Protein AF-A0A9D3VPM8-F1 (afdb_monomer)

Radius of gyration: 34.29 Å; Cα contacts (8 Å, |Δi|>4): 64; chains: 1; bounding box: 71×35×88 Å

Mean predicted aligned error: 18.9 Å

InterPro domains:
  IPR025452 Domain of unknown function DUF4218 [PF13960] (4-95)

pLDDT: mean 70.5, std 15.02, range [33.41, 95.31]

Organism: NCBI:txid47602

Structure (mmCIF, N/CA/C/O backbone):
data_AF-A0A9D3VPM8-F1
#
_entry.id   AF-A0A9D3VPM8-F1
#
loop_
_atom_site.group_PDB
_atom_site.id
_atom_site.type_symbol
_atom_site.label_atom_id
_atom_site.label_alt_id
_atom_site.label_comp_id
_atom_site.label_asym_id
_atom_site.label_entity_id
_atom_site.label_seq_id
_atom_site.pdbx_PDB_ins_code
_atom_site.Cartn_x
_atom_site.Cartn_y
_atom_site.Cartn_z
_atom_site.occupancy
_atom_site.B_iso_or_equiv
_atom_site.auth_seq_id
_atom_site.auth_comp_id
_atom_site.auth_asym_id
_atom_site.auth_atom_id
_atom_site.pdbx_PDB_model_num
ATOM 1 N N . MET A 1 1 ? -11.448 -6.461 16.924 1.00 57.88 1 MET A N 1
ATOM 2 C CA . MET A 1 1 ? -11.027 -6.523 15.503 1.00 57.88 1 MET A CA 1
ATOM 3 C C . MET A 1 1 ? -12.152 -6.833 14.517 1.00 57.88 1 MET A C 1
ATOM 5 O O . MET A 1 1 ? -12.093 -6.295 13.423 1.00 57.88 1 MET A O 1
ATOM 9 N N . LYS A 1 2 ? -13.194 -7.616 14.860 1.00 65.94 2 LYS A N 1
ATOM 10 C CA . LYS A 1 2 ? -14.325 -7.870 13.936 1.00 65.94 2 LYS A CA 1
ATOM 11 C C . LYS A 1 2 ? -15.006 -6.599 13.395 1.00 65.94 2 LYS A C 1
ATOM 13 O O . LYS A 1 2 ? -15.359 -6.587 12.226 1.00 65.94 2 LYS A O 1
ATOM 18 N N . ALA A 1 3 ? -15.118 -5.545 14.207 1.00 73.06 3 ALA A N 1
ATOM 19 C CA . ALA A 1 3 ? -15.730 -4.273 13.805 1.00 73.06 3 ALA A CA 1
ATOM 20 C C . ALA A 1 3 ? -14.998 -3.561 12.648 1.00 73.06 3 ALA A C 1
ATOM 22 O O . ALA A 1 3 ? -15.632 -2.899 11.839 1.00 73.06 3 ALA A O 1
ATOM 23 N N . ILE A 1 4 ? -13.673 -3.725 12.538 1.00 77.25 4 ILE A N 1
ATOM 24 C CA . ILE A 1 4 ? -12.848 -3.030 11.533 1.00 77.25 4 ILE A CA 1
ATOM 25 C C . ILE A 1 4 ? -12.809 -3.807 10.206 1.00 77.25 4 ILE A C 1
ATOM 27 O O . ILE A 1 4 ? -12.765 -3.219 9.130 1.00 77.25 4 ILE A O 1
ATOM 31 N N . CYS A 1 5 ? -12.865 -5.139 10.274 1.00 77.25 5 CYS A N 1
ATOM 32 C CA . CYS A 1 5 ? -12.834 -6.019 9.100 1.00 77.25 5 CYS A CA 1
ATOM 33 C C . CYS A 1 5 ? -14.240 -6.423 8.614 1.00 77.25 5 CYS A C 1
ATOM 35 O O . CYS A 1 5 ? -14.382 -7.379 7.851 1.00 77.25 5 CYS A O 1
ATOM 37 N N . GLY A 1 6 ? -15.285 -5.746 9.096 1.00 79.44 6 GLY A N 1
ATOM 38 C CA . GLY A 1 6 ? -16.668 -6.009 8.717 1.00 79.44 6 GLY A CA 1
ATOM 39 C C . GLY A 1 6 ? -16.974 -5.551 7.291 1.00 79.44 6 GLY A C 1
ATOM 40 O O . GLY A 1 6 ? -16.445 -4.551 6.813 1.00 79.44 6 GLY A O 1
ATOM 41 N N . LYS A 1 7 ? -17.872 -6.272 6.608 1.00 76.19 7 LYS A N 1
ATOM 42 C CA . LYS A 1 7 ? -18.389 -5.854 5.293 1.00 76.19 7 LYS A CA 1
ATOM 43 C C . LYS A 1 7 ? -19.260 -4.595 5.394 1.00 76.19 7 LYS A C 1
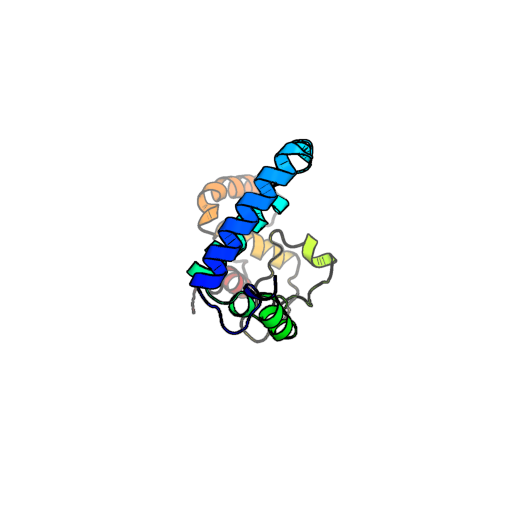ATOM 45 O O . LYS A 1 7 ? -19.329 -3.818 4.448 1.00 76.19 7 LYS A O 1
ATOM 50 N N . VAL A 1 8 ? -19.918 -4.417 6.538 1.00 81.94 8 VAL A N 1
ATOM 51 C CA . VAL A 1 8 ? -20.703 -3.233 6.896 1.00 81.94 8 VAL A CA 1
ATOM 52 C C . VAL A 1 8 ? -20.013 -2.581 8.085 1.00 81.94 8 VAL A C 1
ATOM 54 O O . VAL A 1 8 ? -19.702 -3.268 9.058 1.00 81.94 8 VAL A O 1
ATOM 57 N N . LEU A 1 9 ? -19.760 -1.279 7.985 1.00 83.94 9 LEU A N 1
ATOM 58 C CA . LEU A 1 9 ? -19.110 -0.493 9.029 1.00 83.94 9 LEU A CA 1
ATOM 59 C C . LEU A 1 9 ? -20.142 0.403 9.709 1.00 83.94 9 LEU A C 1
ATOM 61 O O . LEU A 1 9 ? -20.945 1.043 9.032 1.00 83.94 9 LEU A O 1
ATOM 65 N N . ASN A 1 10 ? -20.091 0.468 11.038 1.00 87.38 10 ASN A N 1
ATOM 66 C CA . ASN A 1 10 ? -20.852 1.430 11.826 1.00 87.38 10 ASN A CA 1
ATOM 67 C C . ASN A 1 10 ? -19.880 2.459 12.416 1.00 87.38 10 ASN A C 1
ATOM 69 O O . ASN A 1 10 ? -19.049 2.106 13.252 1.00 87.38 10 ASN A O 1
ATOM 73 N N . ALA A 1 11 ? -19.985 3.717 11.980 1.00 87.25 11 ALA A N 1
ATOM 74 C CA . ALA A 1 11 ? -19.087 4.792 12.405 1.00 87.25 11 ALA A CA 1
ATOM 75 C C . ALA A 1 11 ? -19.078 4.980 13.932 1.00 87.25 11 ALA A C 1
ATOM 77 O O . ALA A 1 11 ? -18.008 5.076 14.524 1.00 87.25 11 ALA A O 1
ATOM 78 N N . GLU A 1 12 ? -20.244 4.906 14.582 1.00 89.38 12 GLU A N 1
ATOM 79 C CA . GLU A 1 12 ? -20.363 5.063 16.038 1.00 89.38 12 GLU A CA 1
ATOM 80 C C . GLU A 1 12 ? -19.646 3.932 16.800 1.00 89.38 12 GLU A C 1
ATOM 82 O O . GLU A 1 12 ? -19.078 4.127 17.876 1.00 89.38 12 GLU A O 1
ATOM 87 N N . GLU A 1 13 ? -19.653 2.717 16.245 1.00 89.50 13 GLU A N 1
ATOM 88 C CA . GLU A 1 13 ? -18.923 1.590 16.827 1.00 89.50 13 GLU A CA 1
ATOM 89 C C . GLU A 1 13 ? -17.409 1.750 16.633 1.00 89.50 13 GLU A C 1
ATOM 91 O O . GLU A 1 13 ? -16.642 1.441 17.547 1.00 89.50 13 GLU A O 1
ATOM 96 N N . LEU A 1 14 ? -16.970 2.262 15.477 1.00 88.94 14 LEU A N 1
ATOM 97 C CA . LEU A 1 14 ? -15.552 2.504 15.207 1.00 88.94 14 LEU A CA 1
ATOM 98 C C . LEU A 1 14 ? -14.963 3.613 16.082 1.00 88.94 14 LEU A C 1
ATOM 100 O O . LEU A 1 14 ? -13.850 3.436 16.574 1.00 88.94 14 LEU A O 1
ATOM 104 N N . GLU A 1 15 ? -15.703 4.692 16.338 1.00 90.12 15 GLU A N 1
ATOM 105 C CA . GLU A 1 15 ? -15.286 5.743 17.277 1.00 90.12 15 GLU A CA 1
ATOM 106 C C . GLU A 1 15 ? -15.070 5.163 18.684 1.00 90.12 15 GLU A C 1
ATOM 108 O O . GLU A 1 15 ? -14.003 5.321 19.277 1.00 90.12 15 GLU A O 1
ATOM 113 N N . LYS A 1 16 ? -16.007 4.337 19.174 1.00 90.56 16 LYS A N 1
ATOM 114 C CA . LYS A 1 16 ? -15.851 3.636 20.465 1.00 90.56 16 LYS A CA 1
ATOM 115 C C . LYS A 1 16 ? -14.643 2.695 20.483 1.00 90.56 16 LYS A C 1
ATOM 117 O O . LYS A 1 16 ? -14.028 2.491 21.531 1.00 90.56 16 LYS A O 1
ATOM 122 N N . VAL A 1 17 ? -14.315 2.065 19.353 1.00 89.81 17 VAL A N 1
ATOM 123 C CA . VAL A 1 17 ? -13.120 1.216 19.225 1.00 89.81 17 VAL A CA 1
ATOM 124 C C . VAL A 1 17 ? -11.845 2.058 19.256 1.00 89.81 17 VAL A C 1
ATOM 126 O O . VAL A 1 17 ? -10.880 1.630 19.889 1.00 89.81 17 VAL A O 1
ATOM 129 N N . GLN A 1 18 ? -11.843 3.238 18.633 1.00 89.75 18 GLN A N 1
ATOM 130 C CA . GLN A 1 18 ? -10.721 4.175 18.661 1.00 89.75 18 GLN A CA 1
ATOM 131 C C . GLN A 1 18 ? -10.414 4.631 20.092 1.00 89.75 18 GLN A C 1
ATOM 133 O O . GLN A 1 18 ? -9.275 4.496 20.542 1.00 89.75 18 GLN A O 1
ATOM 138 N N . ASP A 1 19 ? -11.434 5.054 20.841 1.00 90.69 19 ASP A N 1
ATOM 139 C CA . ASP A 1 19 ? -11.280 5.488 22.235 1.00 90.69 19 ASP A CA 1
ATOM 140 C C . ASP A 1 19 ? -10.739 4.366 23.128 1.00 90.69 19 ASP A C 1
ATOM 142 O O . ASP A 1 19 ? -9.831 4.558 23.943 1.00 90.69 19 ASP A O 1
ATOM 146 N N . ARG A 1 20 ? -11.260 3.146 22.951 1.00 90.94 20 ARG A N 1
ATOM 147 C CA . ARG A 1 20 ? -10.780 1.970 23.690 1.00 90.94 20 ARG A CA 1
ATOM 148 C C . ARG A 1 20 ? -9.340 1.619 23.333 1.00 90.94 20 ARG A C 1
ATOM 150 O O . ARG A 1 20 ? -8.580 1.255 24.226 1.00 90.94 20 ARG A O 1
ATOM 157 N N . ALA A 1 21 ? -8.961 1.713 22.059 1.00 89.12 21 ALA A N 1
ATOM 158 C CA . ALA A 1 21 ? -7.594 1.456 21.619 1.00 89.12 21 ALA A CA 1
ATOM 159 C C . ALA A 1 21 ? -6.614 2.462 22.241 1.00 89.12 21 ALA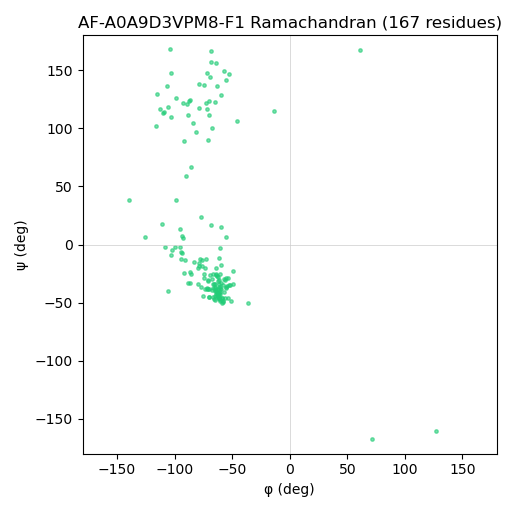 A C 1
ATOM 161 O O . ALA A 1 21 ? -5.588 2.045 22.778 1.00 89.12 21 ALA A O 1
ATOM 162 N N . ALA A 1 22 ? -6.969 3.751 22.255 1.00 89.88 22 ALA A N 1
ATOM 163 C CA . ALA A 1 22 ? -6.186 4.796 22.909 1.00 89.88 22 ALA A CA 1
ATOM 164 C C . ALA A 1 22 ? -5.990 4.505 24.405 1.00 89.88 22 ALA A C 1
ATOM 166 O O . ALA A 1 22 ? -4.864 4.501 24.899 1.00 89.88 22 ALA A O 1
ATOM 167 N N . LEU A 1 23 ? -7.071 4.167 25.117 1.00 91.88 23 LEU A N 1
ATOM 168 C CA . LEU A 1 23 ? -7.009 3.853 26.545 1.00 91.88 23 LEU A CA 1
ATOM 169 C C . LEU A 1 23 ? -6.128 2.628 26.840 1.00 91.88 23 LEU A C 1
ATOM 171 O O . LEU A 1 23 ? -5.356 2.633 27.800 1.00 91.88 23 LEU A O 1
ATOM 175 N N . ILE A 1 24 ? -6.235 1.573 26.025 1.00 90.38 24 ILE A N 1
ATOM 176 C CA . ILE A 1 24 ? -5.402 0.372 26.159 1.00 90.38 24 ILE A CA 1
ATOM 177 C C . ILE A 1 24 ? -3.930 0.727 25.949 1.00 90.38 24 ILE A C 1
ATOM 179 O O . ILE A 1 24 ? -3.102 0.317 26.757 1.00 90.38 24 ILE A O 1
ATOM 183 N N . LEU A 1 25 ? -3.603 1.514 24.922 1.00 88.69 25 LEU A N 1
ATOM 184 C CA . LEU A 1 25 ? -2.229 1.943 24.657 1.00 88.69 25 LEU A CA 1
ATOM 185 C C . LEU A 1 25 ? -1.653 2.762 25.812 1.00 88.69 25 LEU A C 1
ATOM 187 O O . LEU A 1 25 ? -0.578 2.422 26.299 1.00 88.69 25 LEU A O 1
ATOM 191 N N . CYS A 1 26 ? -2.400 3.738 26.336 1.00 89.88 26 CYS A N 1
ATOM 192 C CA . CYS A 1 26 ? -1.975 4.510 27.506 1.00 89.88 26 CYS A CA 1
ATOM 193 C C . CYS A 1 26 ? -1.743 3.632 28.745 1.00 89.88 26 CYS A C 1
ATOM 195 O O . CYS A 1 26 ? -0.891 3.935 29.578 1.00 89.88 26 CYS A O 1
ATOM 197 N N . ASN A 1 27 ? -2.509 2.551 28.909 1.00 91.31 27 ASN A N 1
ATOM 198 C CA . ASN A 1 27 ? -2.306 1.618 30.016 1.00 91.31 27 ASN A CA 1
ATOM 199 C C . ASN A 1 27 ? -1.108 0.692 29.786 1.00 91.31 27 ASN A C 1
ATOM 201 O O . ASN A 1 27 ? -0.384 0.402 30.734 1.00 91.31 27 ASN A O 1
ATOM 205 N N . LEU A 1 28 ? -0.871 0.256 28.548 1.00 90.38 28 LEU A N 1
ATOM 206 C CA . LEU A 1 28 ? 0.311 -0.528 28.200 1.00 90.38 28 LEU A CA 1
ATOM 207 C C . LEU A 1 28 ? 1.589 0.301 28.378 1.00 90.38 28 LEU A C 1
ATOM 209 O O . LEU A 1 28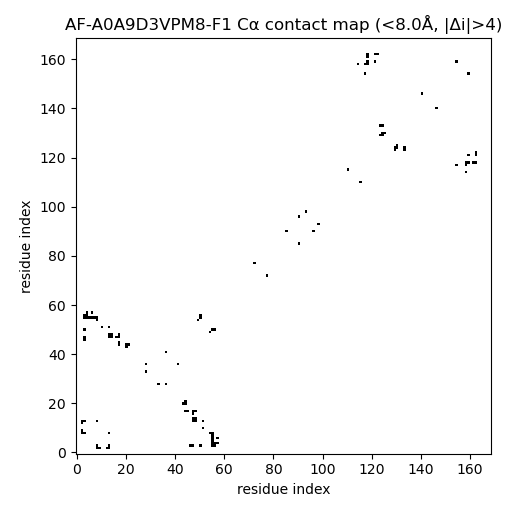 ? 2.592 -0.241 28.828 1.00 90.38 28 LEU A O 1
ATOM 213 N N . GLU A 1 29 ? 1.564 1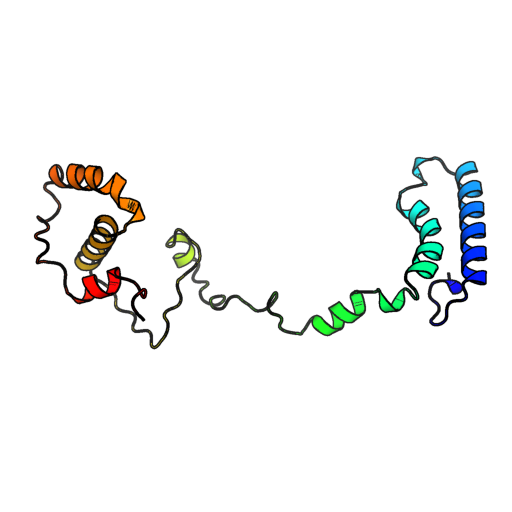.599 28.064 1.00 89.50 29 GLU A N 1
ATOM 214 C CA . GLU A 1 29 ? 2.727 2.494 28.182 1.00 89.50 29 GLU A CA 1
ATOM 215 C C . GLU A 1 29 ? 3.199 2.656 29.631 1.00 89.50 29 GLU A C 1
ATOM 217 O O . GLU A 1 29 ? 4.381 2.848 29.897 1.00 89.50 29 GLU A O 1
ATOM 222 N N . LYS A 1 30 ? 2.293 2.473 30.596 1.00 92.81 30 LYS A N 1
ATOM 223 C CA . LYS A 1 30 ? 2.638 2.442 32.024 1.00 92.81 30 LYS A CA 1
ATOM 224 C C . LYS A 1 30 ? 3.347 1.153 32.450 1.00 92.81 30 LYS A C 1
ATOM 226 O O . LYS A 1 30 ? 3.950 1.132 33.518 1.00 92.81 30 LYS A O 1
ATOM 231 N N . ILE A 1 31 ? 3.219 0.075 31.674 1.00 95.31 31 ILE A N 1
ATOM 232 C CA . ILE A 1 31 ? 3.691 -1.274 32.029 1.00 95.31 31 ILE A CA 1
ATOM 233 C C . ILE A 1 31 ? 4.959 -1.637 31.250 1.00 95.31 31 ILE A C 1
ATOM 235 O O . ILE A 1 31 ? 5.864 -2.264 31.799 1.00 95.31 31 ILE A O 1
ATOM 239 N N . PHE A 1 32 ? 5.024 -1.268 29.971 1.00 91.69 32 PHE A N 1
ATOM 240 C CA . PHE A 1 32 ? 6.102 -1.645 29.063 1.00 91.69 32 PHE A CA 1
ATOM 241 C C . PHE A 1 32 ? 7.088 -0.489 28.836 1.00 91.69 32 PHE A C 1
ATOM 243 O O . PHE A 1 32 ? 6.681 0.671 28.818 1.00 91.69 32 PHE A O 1
ATOM 250 N N . PRO A 1 33 ? 8.387 -0.776 28.625 1.00 90.69 33 PRO A N 1
ATOM 251 C CA . PRO A 1 33 ? 9.370 0.254 28.304 1.00 90.69 33 PRO A CA 1
ATOM 252 C C . PRO A 1 33 ? 9.061 0.922 26.951 1.00 90.69 33 PRO A C 1
ATOM 254 O O . PRO A 1 33 ? 8.480 0.275 26.075 1.00 90.69 33 PRO A O 1
ATOM 257 N N . PRO A 1 34 ? 9.528 2.163 26.709 1.00 84.81 34 PRO A N 1
ATOM 258 C CA . PRO A 1 34 ? 9.278 2.882 25.454 1.00 84.81 34 PRO A CA 1
ATOM 259 C C . PRO A 1 34 ? 9.682 2.110 24.186 1.00 84.81 34 PRO A C 1
ATOM 261 O O . PRO A 1 34 ? 9.054 2.260 23.144 1.00 84.81 34 PRO A O 1
ATOM 264 N N . SER A 1 35 ? 10.684 1.228 24.273 1.00 88.75 35 SER A N 1
ATOM 265 C CA . SER A 1 35 ? 11.132 0.379 23.160 1.00 88.75 35 SER A CA 1
ATOM 266 C C . SER A 1 35 ? 10.086 -0.632 22.672 1.00 88.75 35 SER A C 1
ATOM 268 O O . SER A 1 35 ? 10.180 -1.099 21.539 1.00 88.75 35 SER A O 1
ATOM 270 N N . PHE A 1 36 ? 9.081 -0.961 23.489 1.00 85.25 36 PHE A N 1
ATOM 271 C CA . PHE A 1 36 ? 7.958 -1.813 23.090 1.00 85.25 36 PHE A CA 1
ATOM 272 C C . PHE A 1 36 ? 7.010 -1.098 22.111 1.00 85.25 36 PHE A C 1
ATOM 274 O O . PHE A 1 36 ? 6.433 -1.728 21.221 1.00 85.25 36 PHE A O 1
ATOM 281 N N . PHE A 1 37 ? 6.888 0.228 22.222 1.00 83.81 37 PHE A N 1
ATOM 282 C CA . PHE A 1 37 ? 5.990 1.054 21.413 1.00 83.81 37 PHE A CA 1
ATOM 283 C C . PHE A 1 37 ? 6.651 1.457 20.101 1.00 83.81 37 PHE A C 1
ATOM 285 O O . PHE A 1 37 ? 6.933 2.622 19.833 1.00 83.81 37 PHE A O 1
ATOM 292 N N . THR A 1 38 ? 6.894 0.462 19.256 1.00 85.56 38 THR A N 1
ATOM 293 C CA . THR A 1 38 ? 7.326 0.704 17.879 1.00 85.56 38 THR A CA 1
ATOM 294 C C . THR A 1 38 ? 6.198 1.329 17.053 1.00 85.56 38 THR A C 1
ATOM 296 O O . THR A 1 38 ? 5.023 1.304 17.438 1.00 85.56 38 THR A O 1
ATOM 299 N N . ILE A 1 39 ? 6.545 1.847 15.871 1.00 84.69 39 ILE A N 1
ATOM 300 C CA . ILE A 1 39 ? 5.587 2.409 14.905 1.00 84.69 39 ILE A CA 1
ATOM 301 C C . ILE A 1 39 ? 4.394 1.471 14.649 1.00 84.69 39 ILE A C 1
ATOM 303 O O . ILE A 1 39 ? 3.264 1.928 14.532 1.00 84.69 39 ILE A O 1
ATOM 307 N N . MET A 1 40 ? 4.615 0.153 14.680 1.00 84.88 40 MET A N 1
ATOM 308 C CA . MET A 1 40 ? 3.582 -0.869 14.481 1.00 84.88 40 MET A CA 1
ATOM 309 C C . MET A 1 40 ? 2.457 -0.797 15.521 1.00 84.88 40 MET A C 1
ATOM 311 O O . MET A 1 40 ? 1.291 -0.987 15.184 1.00 84.88 40 MET A O 1
ATOM 315 N N . VAL A 1 41 ? 2.795 -0.508 16.782 1.00 84.94 41 VAL A N 1
ATOM 316 C CA . VAL A 1 41 ? 1.820 -0.410 17.878 1.00 84.94 41 VAL A CA 1
ATOM 317 C C . VAL A 1 41 ? 1.007 0.878 17.755 1.00 84.94 41 VAL A C 1
ATOM 319 O O . VAL A 1 41 ? -0.205 0.861 17.958 1.00 84.94 41 VAL A O 1
ATOM 322 N N . HIS A 1 42 ? 1.651 1.972 17.344 1.00 81.62 42 HIS A N 1
ATOM 323 C CA . HIS A 1 42 ? 0.964 3.233 17.077 1.00 81.62 42 HIS A CA 1
ATOM 324 C C . HIS A 1 42 ? 0.020 3.134 15.874 1.00 81.62 42 HIS A C 1
ATOM 326 O O . HIS A 1 42 ? -1.085 3.656 15.938 1.00 81.62 42 HIS A O 1
ATOM 332 N N . LEU A 1 43 ? 0.370 2.403 14.812 1.00 85.38 43 LEU A N 1
ATOM 333 C CA . LEU A 1 43 ? -0.518 2.233 13.652 1.00 85.38 43 LEU A CA 1
ATOM 334 C C . LEU A 1 43 ? -1.886 1.631 14.022 1.00 85.38 43 LEU A C 1
ATOM 336 O O . LEU A 1 43 ? -2.898 1.972 13.410 1.00 85.38 43 LEU A O 1
ATOM 340 N N . LEU A 1 44 ? -1.955 0.800 15.068 1.00 83.44 44 LEU A N 1
ATOM 341 C CA . LEU A 1 44 ? -3.215 0.212 15.531 1.00 83.44 44 LEU A CA 1
ATOM 342 C C . LEU A 1 44 ? -4.230 1.260 16.022 1.00 83.44 44 LEU A C 1
ATOM 344 O O . LEU A 1 44 ? -5.431 1.007 15.919 1.00 83.44 44 LEU A O 1
ATOM 348 N N . ILE A 1 45 ? -3.782 2.424 16.516 1.00 86.38 45 ILE A N 1
ATOM 349 C CA . ILE A 1 45 ? -4.680 3.510 16.951 1.00 86.38 45 ILE A CA 1
ATOM 350 C C . ILE A 1 45 ? -5.305 4.253 15.767 1.00 86.38 45 ILE A C 1
ATOM 352 O O . ILE A 1 45 ? -6.414 4.773 15.874 1.00 86.38 45 ILE A O 1
ATOM 356 N N . HIS A 1 46 ? -4.602 4.291 14.633 1.00 86.38 46 HIS A N 1
ATOM 357 C CA . HIS A 1 46 ? -5.023 5.023 13.443 1.00 86.38 46 HIS A CA 1
ATOM 358 C C . HIS A 1 46 ? -5.951 4.194 12.551 1.00 86.38 46 HIS A C 1
ATOM 360 O O . HIS A 1 46 ? -6.779 4.767 11.848 1.00 86.38 46 HIS A O 1
ATOM 366 N N . LEU A 1 47 ? -5.896 2.860 12.637 1.00 86.81 47 LEU A N 1
ATOM 367 C CA . LEU A 1 47 ? -6.730 1.960 11.832 1.00 86.81 47 LEU A CA 1
ATOM 368 C C . LEU A 1 47 ? -8.238 2.275 11.872 1.00 86.81 47 LEU A C 1
ATOM 370 O O . LEU A 1 47 ? -8.834 2.343 10.799 1.00 86.81 47 LEU A O 1
ATOM 374 N N . PRO A 1 48 ? -8.897 2.482 13.034 1.00 88.69 48 PRO A N 1
ATOM 375 C CA . PRO A 1 48 ? -10.323 2.810 13.050 1.00 88.69 48 PRO A CA 1
ATOM 376 C C . PRO A 1 48 ? -10.621 4.125 12.323 1.00 88.69 48 PRO A C 1
ATOM 378 O O . PRO A 1 48 ? -11.559 4.199 11.534 1.00 88.69 48 PRO A O 1
ATOM 381 N N . HIS A 1 49 ? -9.782 5.139 12.529 1.00 87.50 49 HIS A N 1
ATOM 382 C CA . HIS A 1 49 ? -9.938 6.439 11.888 1.00 87.50 49 HIS A CA 1
ATOM 383 C C . HIS A 1 49 ? -9.760 6.350 10.366 1.00 87.50 49 HIS A C 1
ATOM 385 O O . HIS A 1 49 ? -10.577 6.865 9.604 1.00 87.50 49 HIS A O 1
ATOM 391 N N . GLU A 1 50 ? -8.745 5.621 9.904 1.00 86.88 50 GLU A N 1
ATOM 392 C CA . GLU A 1 50 ? -8.525 5.371 8.478 1.00 86.88 50 GLU A CA 1
ATOM 393 C C . GLU A 1 50 ? -9.682 4.618 7.817 1.00 86.88 50 GLU A C 1
ATOM 395 O O . GLU A 1 50 ? -9.938 4.800 6.629 1.00 86.88 50 GLU A O 1
ATOM 400 N N . VAL A 1 51 ? -10.379 3.768 8.566 1.00 88.88 51 VAL A N 1
ATOM 401 C CA . VAL A 1 51 ? -11.519 2.987 8.071 1.00 88.88 51 VAL A CA 1
ATOM 402 C C . VAL A 1 51 ? -12.790 3.830 8.027 1.00 88.88 51 VAL A C 1
ATOM 404 O O . VAL A 1 51 ? -13.586 3.674 7.104 1.00 88.88 51 VAL A O 1
ATOM 407 N N . ILE A 1 52 ? -12.958 4.769 8.963 1.00 87.31 52 ILE A N 1
ATOM 408 C CA . ILE A 1 52 ? -14.020 5.785 8.896 1.00 87.31 52 ILE A CA 1
ATOM 409 C C . ILE A 1 52 ? -13.840 6.653 7.642 1.00 87.31 52 ILE A C 1
ATOM 411 O O . ILE A 1 52 ? -14.806 6.893 6.922 1.00 87.31 52 ILE A O 1
ATOM 415 N N . LEU A 1 53 ? -12.608 7.086 7.351 1.00 87.25 53 LEU A N 1
ATOM 416 C CA . LEU A 1 53 ? -12.311 7.939 6.195 1.00 87.25 53 LEU A CA 1
ATOM 417 C C . LEU A 1 53 ? -12.315 7.179 4.861 1.00 87.25 53 LEU A C 1
ATOM 419 O O . LEU A 1 53 ? -12.823 7.671 3.858 1.00 87.25 53 LEU A O 1
ATOM 423 N N . GLY A 1 54 ? -11.698 5.998 4.835 1.00 85.06 54 GLY A N 1
ATOM 424 C CA . GLY A 1 54 ? -11.415 5.236 3.618 1.00 85.06 54 GLY A CA 1
ATOM 425 C C . GLY A 1 54 ? -12.3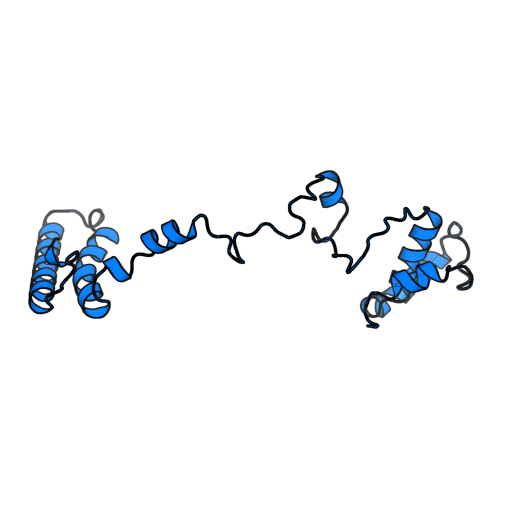93 4.099 3.329 1.00 85.06 54 GLY A C 1
ATOM 426 O O . GLY A 1 54 ? -12.239 3.419 2.315 1.00 85.06 54 GLY A O 1
ATOM 427 N N . GLY A 1 55 ? -13.371 3.863 4.205 1.00 85.75 55 GLY A N 1
ATOM 428 C CA . GLY A 1 55 ? -14.325 2.765 4.085 1.00 85.75 55 GLY A CA 1
ATOM 429 C C . GLY A 1 55 ? -13.719 1.378 4.361 1.00 85.75 55 GLY A C 1
ATOM 430 O O . GLY A 1 55 ? -12.612 1.259 4.897 1.00 85.75 55 GLY A O 1
ATOM 431 N N . PRO A 1 56 ? -14.445 0.293 4.019 1.00 82.69 56 PRO A N 1
ATOM 432 C CA . PRO A 1 56 ? -14.034 -1.069 4.344 1.00 82.69 56 PRO A CA 1
ATOM 433 C C . PRO A 1 56 ? -12.677 -1.437 3.746 1.00 82.69 56 PRO A C 1
ATOM 435 O O . PRO A 1 56 ? -12.461 -1.352 2.536 1.00 82.69 56 PRO A O 1
ATOM 438 N N . VAL A 1 57 ? -11.796 -1.946 4.609 1.00 77.69 57 VAL A N 1
ATOM 439 C CA . VAL A 1 57 ? -10.418 -2.344 4.283 1.00 77.69 57 VAL A CA 1
ATOM 440 C C . VAL A 1 57 ? -10.346 -3.293 3.080 1.00 77.69 57 VAL A C 1
ATOM 442 O O . VAL A 1 57 ? -9.429 -3.190 2.269 1.00 77.69 57 VAL A O 1
ATOM 445 N N . PHE A 1 58 ? -11.340 -4.174 2.924 1.00 71.19 58 PHE A N 1
ATOM 446 C CA . PHE A 1 58 ? -11.409 -5.155 1.837 1.00 71.19 58 PHE A CA 1
ATOM 447 C C . PHE A 1 58 ? -11.323 -4.530 0.435 1.00 71.19 58 PHE A C 1
ATOM 449 O O . PHE A 1 58 ? -10.683 -5.103 -0.440 1.00 71.19 58 PHE A O 1
ATOM 456 N N . PHE A 1 59 ? -11.906 -3.347 0.217 1.00 69.56 59 PHE A N 1
ATOM 457 C CA . PHE A 1 59 ? -11.869 -2.685 -1.095 1.00 69.56 59 PHE A CA 1
ATOM 458 C C . PHE A 1 59 ? -10.534 -1.995 -1.396 1.00 69.56 59 PHE A C 1
ATOM 460 O O . PHE A 1 59 ? -10.285 -1.609 -2.533 1.00 69.56 59 PHE A O 1
ATOM 467 N N . ARG A 1 60 ? -9.676 -1.833 -0.385 1.00 79.00 60 ARG A N 1
ATOM 468 C CA . ARG A 1 60 ? -8.367 -1.175 -0.501 1.00 79.00 60 ARG A CA 1
ATOM 469 C C . ARG A 1 60 ? -7.209 -2.168 -0.550 1.00 79.00 60 ARG A C 1
ATOM 471 O O . ARG A 1 60 ? -6.063 -1.758 -0.711 1.00 79.00 60 ARG A O 1
ATOM 478 N N . TRP A 1 61 ? -7.480 -3.461 -0.389 1.00 81.38 61 TRP A N 1
ATOM 479 C CA . TRP A 1 61 ? -6.454 -4.488 -0.497 1.00 81.38 61 TRP A CA 1
ATOM 480 C C . TRP A 1 61 ? -6.055 -4.679 -1.955 1.00 81.38 61 TRP A C 1
ATOM 482 O O . TRP A 1 61 ? -6.876 -5.026 -2.798 1.00 81.38 61 TRP A O 1
ATOM 492 N N . MET A 1 62 ? -4.768 -4.485 -2.230 1.00 86.19 62 MET A N 1
ATOM 493 C CA . MET A 1 62 ? -4.185 -4.727 -3.549 1.00 86.19 62 MET A CA 1
ATOM 494 C C . MET A 1 62 ? -4.022 -6.230 -3.823 1.00 86.19 62 MET A C 1
ATOM 496 O O . MET A 1 62 ? -4.120 -6.658 -4.965 1.00 86.19 62 MET A O 1
ATOM 500 N N . TYR A 1 63 ? -3.897 -7.044 -2.769 1.00 82.44 63 TYR A N 1
ATOM 501 C CA . TYR A 1 63 ? -3.610 -8.477 -2.862 1.00 82.44 63 TYR A CA 1
ATOM 502 C C . TYR A 1 63 ? -4.570 -9.287 -3.767 1.00 82.44 63 TYR A C 1
ATOM 504 O O . TYR A 1 63 ? -4.088 -10.061 -4.595 1.00 82.44 63 TYR A O 1
ATOM 512 N N . PRO A 1 64 ? -5.912 -9.133 -3.704 1.00 82.00 64 PRO A N 1
ATOM 513 C CA . PRO A 1 64 ? -6.808 -9.832 -4.631 1.00 82.00 64 PRO A CA 1
ATOM 514 C C . PRO A 1 64 ? -6.653 -9.378 -6.088 1.00 82.00 64 PRO A C 1
ATOM 516 O O . PRO A 1 64 ? -6.807 -10.189 -6.997 1.00 82.00 64 PRO A O 1
ATOM 519 N N . ILE A 1 65 ? -6.351 -8.094 -6.308 1.00 83.44 65 ILE A N 1
ATOM 520 C CA . ILE A 1 65 ? -6.136 -7.516 -7.641 1.00 83.44 65 ILE A CA 1
ATOM 521 C C . ILE A 1 65 ? -4.819 -8.043 -8.217 1.00 83.44 65 ILE A C 1
ATOM 523 O O . ILE A 1 65 ? -4.791 -8.481 -9.361 1.00 83.44 65 ILE A O 1
ATOM 527 N N . GLU A 1 66 ? -3.756 -8.067 -7.414 1.00 83.62 66 GLU A N 1
ATOM 528 C CA . GLU A 1 66 ? -2.456 -8.639 -7.782 1.00 83.62 66 GLU A CA 1
ATOM 529 C C . GLU A 1 66 ? -2.585 -10.109 -8.169 1.00 83.62 66 GLU A C 1
ATOM 531 O O . GLU A 1 66 ? -2.154 -10.484 -9.250 1.00 83.62 66 GLU A O 1
ATOM 536 N N . ARG A 1 67 ? -3.258 -10.921 -7.345 1.00 86.75 67 ARG A N 1
ATOM 537 C CA . ARG A 1 67 ? -3.523 -12.343 -7.626 1.00 86.75 67 ARG A CA 1
ATOM 538 C C . ARG A 1 67 ? -4.336 -12.567 -8.896 1.00 86.75 67 ARG A C 1
ATOM 540 O O . ARG A 1 67 ? -4.122 -13.545 -9.596 1.00 86.75 67 ARG A O 1
ATOM 547 N N . TYR A 1 68 ? -5.292 -11.688 -9.184 1.00 84.50 68 TYR A N 1
ATOM 548 C CA . TYR A 1 68 ? -6.065 -11.763 -10.423 1.00 84.50 68 TYR A CA 1
ATOM 549 C C . TYR A 1 68 ? -5.225 -11.384 -11.655 1.00 84.50 68 TYR A C 1
ATOM 551 O O . TYR A 1 68 ? -5.458 -11.901 -12.743 1.00 84.50 68 TYR A O 1
ATOM 559 N N . LEU A 1 69 ? -4.255 -10.481 -11.490 1.00 85.25 69 LEU A N 1
ATOM 560 C CA . LEU A 1 69 ? -3.388 -9.986 -12.562 1.00 85.25 69 LEU A CA 1
ATOM 561 C C . LEU A 1 69 ? -2.050 -10.732 -12.677 1.00 85.25 69 LEU A C 1
ATOM 563 O O . LEU A 1 69 ? -1.278 -10.419 -13.581 1.00 85.25 69 LEU A O 1
ATOM 567 N N . GLU A 1 70 ? -1.778 -11.696 -11.798 1.00 82.69 70 GLU A N 1
ATOM 568 C CA . GLU A 1 70 ? -0.511 -12.433 -11.714 1.00 82.69 70 GLU A CA 1
ATOM 569 C C . GLU A 1 70 ? -0.158 -13.107 -13.049 1.00 82.69 70 GLU A C 1
ATOM 571 O O . GLU A 1 70 ? 0.942 -12.920 -13.568 1.00 82.69 70 GLU A O 1
ATOM 576 N N . ASP A 1 71 ? -1.138 -13.769 -13.667 1.00 82.50 71 ASP A N 1
ATOM 577 C CA . ASP A 1 71 ? -0.981 -14.469 -14.948 1.00 82.50 71 ASP A CA 1
ATOM 578 C C . ASP A 1 71 ? -1.364 -13.609 -16.168 1.00 82.50 71 ASP A C 1
ATOM 580 O O . ASP A 1 71 ? -1.427 -14.092 -17.303 1.00 82.50 71 ASP A O 1
ATOM 584 N N . VAL A 1 72 ? -1.646 -12.318 -15.968 1.00 85.31 72 VAL A N 1
ATOM 585 C CA . VAL A 1 72 ? -2.056 -11.419 -17.050 1.00 85.31 72 VAL A CA 1
ATOM 586 C C . VAL A 1 72 ? -0.837 -10.719 -17.628 1.00 85.31 72 VAL A C 1
ATOM 588 O O . VAL A 1 72 ? -0.139 -9.965 -16.949 1.00 85.31 72 VAL A O 1
ATOM 591 N N . GLN A 1 73 ? -0.606 -10.896 -18.929 1.00 81.31 73 GLN A N 1
ATOM 592 C CA . GLN A 1 73 ? 0.437 -10.156 -19.628 1.00 81.31 73 GLN A CA 1
ATOM 593 C C . GLN A 1 73 ? 0.047 -8.669 -19.752 1.00 81.31 73 GLN A C 1
ATOM 595 O O . GLN A 1 73 ? -0.879 -8.289 -20.466 1.00 81.31 73 GLN A O 1
ATOM 600 N N . THR A 1 74 ? 0.774 -7.812 -19.047 1.00 79.25 74 THR A N 1
ATOM 601 C CA . THR A 1 74 ? 0.681 -6.353 -19.052 1.00 79.25 74 THR A CA 1
ATOM 602 C C . THR A 1 74 ? 1.827 -5.731 -19.854 1.00 79.25 74 THR A C 1
ATOM 604 O O . THR A 1 74 ? 2.835 -6.361 -20.176 1.00 79.25 74 THR A O 1
ATOM 607 N N . ARG A 1 75 ? 1.720 -4.428 -20.141 1.00 78.12 75 ARG A N 1
ATOM 608 C CA . ARG A 1 75 ? 2.813 -3.648 -20.747 1.00 78.12 75 ARG A CA 1
ATOM 609 C C . ARG A 1 75 ? 4.115 -3.714 -19.934 1.00 78.12 75 ARG A C 1
ATOM 611 O O . ARG A 1 75 ? 5.176 -3.550 -20.527 1.00 78.12 75 ARG A O 1
ATOM 618 N N . LEU A 1 76 ? 4.015 -3.905 -18.616 1.00 77.00 76 LEU A N 1
ATOM 619 C CA . LEU A 1 76 ? 5.143 -3.875 -17.683 1.00 77.00 76 LEU A CA 1
ATOM 620 C C . LEU A 1 76 ? 5.823 -5.241 -17.520 1.00 77.00 76 LEU A C 1
ATOM 622 O O . LEU A 1 76 ? 7.028 -5.274 -17.313 1.00 77.00 76 LEU A O 1
ATOM 626 N N . ASN A 1 77 ? 5.073 -6.346 -17.611 1.00 75.50 77 ASN A N 1
ATOM 627 C CA . ASN A 1 77 ? 5.602 -7.700 -17.386 1.00 75.50 77 ASN A CA 1
ATOM 628 C C . ASN A 1 77 ? 5.842 -8.502 -18.682 1.00 75.50 77 ASN A C 1
ATOM 630 O O . ASN A 1 77 ? 6.440 -9.575 -18.631 1.00 75.50 77 ASN A O 1
ATOM 634 N N . ARG A 1 78 ? 5.395 -8.008 -19.848 1.00 76.88 78 ARG A N 1
ATOM 635 C CA . ARG A 1 78 ? 5.705 -8.656 -21.128 1.00 76.88 78 ARG A CA 1
ATOM 636 C C . ARG A 1 78 ? 7.221 -8.631 -21.375 1.00 76.88 78 ARG A C 1
ATOM 638 O O . ARG A 1 78 ? 7.830 -7.577 -21.172 1.00 76.88 78 ARG A O 1
ATOM 645 N N . PRO A 1 79 ? 7.829 -9.736 -21.847 1.00 69.75 79 PRO A N 1
ATOM 646 C CA . PRO A 1 79 ? 9.232 -9.736 -22.242 1.00 69.75 79 PRO A CA 1
ATOM 647 C C . PRO A 1 79 ? 9.507 -8.614 -23.244 1.00 69.75 79 PRO A C 1
ATOM 649 O O . PRO A 1 79 ? 8.641 -8.271 -24.059 1.00 69.75 79 PRO A O 1
ATOM 652 N N . SER A 1 80 ? 10.713 -8.042 -23.198 1.00 67.50 80 SER A N 1
ATOM 653 C CA . SER A 1 80 ? 11.136 -7.132 -24.258 1.00 67.50 80 SER A CA 1
ATOM 654 C C . SER A 1 80 ? 11.058 -7.868 -25.597 1.00 67.50 80 SER A C 1
ATOM 656 O O . SER A 1 80 ? 11.218 -9.088 -25.672 1.00 67.50 80 SER A O 1
ATOM 658 N N . ARG A 1 81 ? 10.791 -7.132 -26.676 1.00 62.41 81 ARG A N 1
ATOM 659 C CA . ARG A 1 81 ? 10.558 -7.725 -28.000 1.00 62.41 81 ARG A CA 1
ATOM 660 C C . ARG A 1 81 ? 11.751 -8.555 -28.515 1.00 62.41 81 ARG A C 1
ATOM 662 O O . ARG A 1 81 ? 11.558 -9.434 -29.345 1.00 62.41 81 ARG A O 1
ATOM 669 N N . ASN A 1 82 ? 12.933 -8.350 -27.922 1.00 58.09 82 ASN A N 1
ATOM 670 C CA . ASN A 1 82 ? 14.189 -9.050 -28.200 1.00 58.09 82 ASN A CA 1
ATOM 671 C C . ASN A 1 82 ? 14.656 -9.972 -27.055 1.00 58.09 82 ASN A C 1
ATOM 673 O O . ASN A 1 82 ? 15.822 -10.353 -27.025 1.00 58.09 82 ASN A O 1
ATOM 677 N N . ALA A 1 83 ? 13.785 -10.356 -26.113 1.00 58.03 83 ALA A N 1
ATOM 678 C CA . ALA A 1 83 ? 14.154 -11.186 -24.957 1.00 58.03 83 ALA A CA 1
ATOM 679 C C . ALA A 1 83 ? 14.702 -12.586 -25.319 1.00 58.03 83 ALA A C 1
ATOM 681 O O . ALA A 1 83 ? 15.242 -13.262 -24.452 1.00 58.03 83 ALA A O 1
ATOM 682 N N . GLY A 1 84 ? 14.578 -13.015 -26.583 1.00 53.44 84 GLY A N 1
ATOM 683 C CA . GLY A 1 84 ? 15.181 -14.243 -27.117 1.00 53.44 84 GLY A CA 1
ATOM 684 C C . GLY A 1 84 ? 16.551 -14.062 -27.786 1.00 53.44 84 GLY A C 1
ATOM 685 O O . GLY A 1 84 ? 17.183 -15.055 -28.129 1.00 53.44 84 GLY A O 1
ATOM 686 N N . ILE A 1 85 ? 17.039 -12.826 -27.970 1.00 55.38 85 ILE A N 1
ATOM 687 C CA . ILE A 1 85 ? 18.385 -12.540 -28.500 1.00 55.38 85 ILE A CA 1
ATOM 688 C C . ILE A 1 85 ? 19.351 -12.453 -27.312 1.00 55.38 85 ILE A C 1
ATOM 690 O O . ILE A 1 85 ? 19.977 -11.435 -27.038 1.00 55.38 85 ILE A O 1
ATOM 694 N N . THR A 1 86 ? 19.431 -13.536 -26.546 1.00 50.66 86 THR A N 1
ATOM 695 C CA . THR A 1 86 ? 20.353 -13.689 -25.414 1.00 50.66 86 THR A CA 1
ATOM 696 C C . THR A 1 86 ? 21.578 -14.488 -25.834 1.00 50.66 86 THR A C 1
ATOM 698 O O . THR A 1 86 ? 22.089 -15.310 -25.074 1.00 50.66 86 THR A O 1
ATOM 701 N N . ASN A 1 87 ? 22.069 -14.275 -27.058 1.00 53.78 87 ASN A N 1
ATOM 702 C CA . ASN A 1 87 ? 23.435 -14.675 -27.352 1.00 53.78 87 ASN A CA 1
ATOM 703 C C . ASN A 1 87 ? 24.318 -13.742 -26.522 1.00 53.78 87 ASN A C 1
ATOM 705 O O . ASN A 1 87 ? 24.519 -12.585 -26.888 1.00 53.78 87 ASN A O 1
ATOM 709 N N . HIS A 1 88 ? 24.796 -14.242 -25.380 1.00 52.22 88 HIS A N 1
ATOM 710 C CA . HIS A 1 88 ? 25.650 -13.519 -24.431 1.00 52.22 88 HIS A CA 1
ATOM 711 C C . HIS A 1 88 ? 26.845 -12.819 -25.106 1.00 52.22 88 HIS A C 1
ATOM 713 O O . HIS A 1 88 ? 27.322 -11.814 -24.596 1.00 52.22 88 HIS A O 1
ATOM 719 N N . ASN A 1 89 ? 27.251 -13.278 -26.293 1.00 51.88 89 ASN A N 1
ATOM 720 C CA . ASN A 1 89 ? 28.351 -12.719 -27.075 1.00 51.88 89 ASN A CA 1
ATOM 721 C C . ASN A 1 89 ? 28.025 -11.402 -27.808 1.00 51.88 89 ASN A C 1
ATOM 723 O O . ASN A 1 89 ? 28.951 -10.705 -28.201 1.00 51.88 89 ASN A O 1
ATOM 727 N N . LEU A 1 90 ? 26.750 -11.048 -28.021 1.00 51.31 90 LEU A N 1
ATOM 728 C CA . LEU A 1 90 ? 26.374 -9.813 -28.733 1.00 51.31 90 LEU A CA 1
ATOM 729 C C . LEU A 1 90 ? 26.174 -8.621 -27.785 1.00 51.31 90 LEU A C 1
ATOM 731 O O . LEU A 1 90 ? 26.355 -7.476 -28.190 1.00 51.31 90 LEU A O 1
ATOM 735 N N . ALA A 1 91 ? 25.855 -8.870 -26.510 1.00 51.12 91 ALA A N 1
ATOM 736 C CA . ALA A 1 91 ? 25.691 -7.810 -25.513 1.00 51.12 91 ALA A CA 1
ATOM 737 C C . ALA A 1 91 ? 26.997 -7.039 -25.247 1.00 51.12 91 ALA A C 1
ATOM 739 O O . ALA A 1 91 ? 26.949 -5.873 -24.867 1.00 51.12 91 ALA A O 1
ATOM 740 N N . GLU A 1 92 ? 28.150 -7.673 -25.479 1.00 52.50 92 GLU A N 1
ATOM 741 C CA . GLU A 1 92 ? 29.472 -7.043 -25.377 1.00 52.50 92 GLU A CA 1
ATOM 742 C C . GLU A 1 92 ? 29.830 -6.201 -26.614 1.00 52.50 92 GLU A C 1
ATOM 744 O O . GLU A 1 92 ? 30.693 -5.330 -26.539 1.00 52.50 92 GLU A O 1
ATOM 749 N N . THR A 1 93 ? 29.174 -6.435 -27.756 1.00 51.19 93 THR A N 1
ATOM 750 C CA . THR A 1 93 ? 29.502 -5.776 -29.031 1.00 51.19 93 THR A CA 1
ATOM 751 C C . THR A 1 93 ? 28.811 -4.420 -29.194 1.00 51.19 93 THR A C 1
ATOM 753 O O . THR A 1 93 ? 29.314 -3.552 -29.905 1.00 51.19 93 THR A O 1
ATOM 756 N N . TYR A 1 94 ? 27.668 -4.204 -28.536 1.00 52.50 94 TYR A N 1
ATOM 757 C CA . TYR A 1 94 ? 26.892 -2.970 -28.671 1.00 52.50 94 TYR A CA 1
ATOM 758 C C . TYR A 1 94 ? 27.037 -2.079 -27.435 1.00 52.50 94 TYR A C 1
ATOM 760 O O . TYR A 1 94 ? 26.623 -2.435 -26.335 1.00 52.50 94 TYR A O 1
ATOM 768 N N . LEU A 1 95 ? 27.579 -0.873 -27.647 1.00 47.97 95 LEU A N 1
ATOM 769 C CA . LEU A 1 95 ? 27.781 0.153 -26.611 1.00 47.97 95 LEU A CA 1
ATOM 770 C C . LEU A 1 95 ? 26.480 0.528 -25.880 1.00 47.97 95 LEU A C 1
ATOM 772 O O . LEU A 1 95 ? 26.488 0.861 -24.697 1.00 47.97 95 LEU A O 1
ATOM 776 N N . PHE A 1 96 ? 25.356 0.443 -26.586 1.00 46.50 96 PHE A N 1
ATOM 777 C CA . PHE A 1 96 ? 24.022 0.550 -26.024 1.00 46.50 96 PHE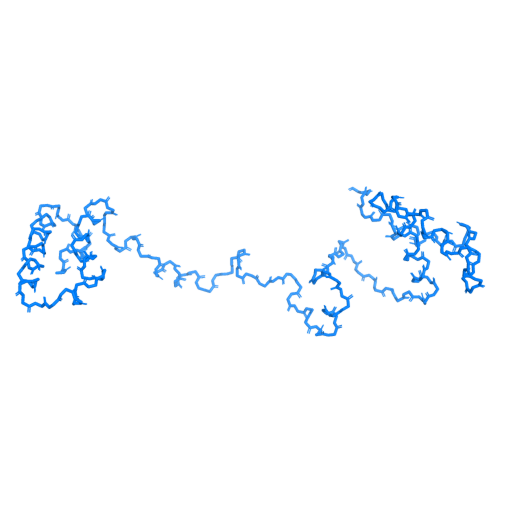 A CA 1
ATOM 778 C C . PHE A 1 96 ? 23.398 -0.829 -26.176 1.00 46.50 96 PHE A C 1
ATOM 780 O O . PHE A 1 96 ? 23.192 -1.271 -27.301 1.00 46.50 96 PHE A O 1
ATOM 787 N N . GLN A 1 97 ? 23.075 -1.505 -25.074 1.00 50.00 97 GLN A N 1
ATOM 788 C CA . GLN A 1 97 ? 22.442 -2.838 -25.032 1.00 50.00 97 GLN A CA 1
ATOM 789 C C . GLN A 1 97 ? 21.056 -2.910 -25.730 1.00 50.00 97 GLN A C 1
ATOM 791 O O . GLN A 1 97 ? 20.283 -3.844 -25.530 1.00 50.00 97 GLN A O 1
ATOM 796 N N . SER A 1 98 ? 20.712 -1.906 -26.534 1.00 50.78 98 SER A N 1
ATOM 797 C CA . SER A 1 98 ? 19.556 -1.803 -27.404 1.00 50.78 98 SER A CA 1
ATOM 798 C C . SER A 1 98 ? 19.966 -2.053 -28.856 1.00 50.78 98 SER A C 1
ATOM 800 O O . SER A 1 98 ? 20.597 -1.210 -29.495 1.00 50.78 98 SER A O 1
ATOM 802 N N . TYR A 1 99 ? 19.542 -3.187 -29.401 1.00 58.22 99 TYR A N 1
ATOM 803 C CA . TYR A 1 99 ? 19.539 -3.421 -30.842 1.00 58.22 99 TYR A CA 1
ATOM 804 C C . TYR A 1 99 ? 18.390 -2.621 -31.478 1.00 58.22 99 TYR A C 1
ATOM 806 O O . TYR A 1 99 ? 17.285 -2.590 -30.928 1.00 58.22 99 TYR A O 1
ATOM 814 N N . GLY A 1 100 ? 18.633 -1.974 -32.622 1.00 52.34 100 GLY A N 1
ATOM 815 C CA . GLY A 1 100 ? 17.569 -1.366 -33.428 1.00 52.34 100 GLY A CA 1
ATOM 816 C C . GLY A 1 100 ? 16.685 -2.438 -34.075 1.00 52.34 100 GLY A C 1
ATOM 817 O O . GLY A 1 100 ? 17.180 -3.496 -34.457 1.00 52.34 100 GLY A O 1
ATOM 818 N N . GLU A 1 101 ? 15.379 -2.189 -34.197 1.00 55.88 101 GLU A N 1
ATOM 819 C CA . GLU A 1 101 ? 14.470 -3.093 -34.914 1.00 55.88 101 GLU A CA 1
ATOM 820 C C . GLU A 1 101 ? 14.442 -2.768 -36.416 1.00 55.88 101 GLU A C 1
ATOM 822 O O . GLU A 1 101 ? 14.100 -1.639 -36.780 1.00 55.88 101 GLU A O 1
ATOM 827 N N . PRO A 1 102 ? 14.725 -3.732 -37.311 1.00 52.06 102 PRO A N 1
ATOM 828 C CA . PRO A 1 102 ? 14.455 -3.551 -38.729 1.00 52.06 102 PRO A CA 1
ATOM 829 C C . PRO A 1 102 ? 12.939 -3.557 -38.970 1.00 52.06 102 PRO A C 1
ATOM 831 O O . PRO A 1 102 ? 12.233 -4.508 -38.630 1.00 52.06 102 PRO A O 1
ATOM 834 N N . ILE A 1 103 ? 12.422 -2.488 -39.575 1.00 46.91 103 ILE A N 1
ATOM 835 C CA . ILE A 1 103 ? 11.031 -2.426 -40.030 1.00 46.91 103 ILE A CA 1
ATOM 836 C C . ILE A 1 103 ? 10.951 -3.153 -41.379 1.00 46.91 103 ILE A C 1
ATOM 838 O O . ILE A 1 103 ? 11.255 -2.576 -42.418 1.00 46.91 103 ILE A O 1
ATOM 842 N N . GLY A 1 104 ? 10.557 -4.431 -41.365 1.00 63.62 104 GLY A N 1
ATOM 843 C CA . GLY A 1 104 ? 10.252 -5.200 -42.578 1.00 63.62 104 GLY A CA 1
ATOM 844 C C . GLY A 1 104 ? 10.999 -6.528 -42.712 1.00 63.62 104 GLY A C 1
ATOM 845 O O . GLY A 1 104 ? 11.469 -7.104 -41.732 1.00 63.62 104 GLY A O 1
ATOM 846 N N . LYS A 1 105 ? 11.057 -7.049 -43.946 1.00 59.44 105 LYS A N 1
ATOM 847 C CA . LYS A 1 105 ? 11.774 -8.289 -44.276 1.00 59.44 105 LYS A CA 1
A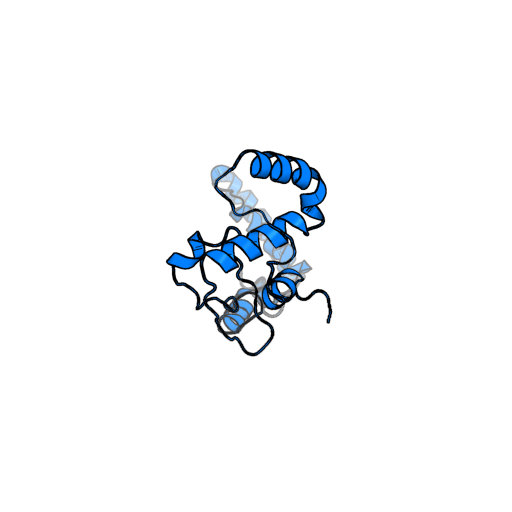TOM 848 C C . LYS A 1 105 ? 13.271 -8.072 -44.045 1.00 59.44 105 LYS A C 1
ATOM 850 O O . LYS A 1 105 ? 13.856 -7.173 -44.637 1.00 59.44 105 LYS A O 1
ATOM 855 N N . VAL A 1 106 ? 13.864 -8.897 -43.187 1.00 56.44 106 VAL A N 1
ATOM 856 C CA . VAL A 1 106 ? 15.286 -8.822 -42.844 1.00 56.44 106 VAL A CA 1
ATOM 857 C C . VAL A 1 106 ? 16.075 -9.688 -43.813 1.00 56.44 106 VAL A C 1
ATOM 859 O O . VAL A 1 106 ? 15.852 -10.896 -43.889 1.00 56.44 106 VAL A O 1
ATOM 862 N N . GLU A 1 107 ? 17.002 -9.069 -44.531 1.00 54.66 107 GLU A N 1
ATOM 863 C CA . GLU A 1 107 ? 18.079 -9.759 -45.228 1.00 54.66 107 GLU A CA 1
ATOM 864 C C . GLU A 1 107 ? 19.374 -9.418 -44.493 1.00 54.66 107 GLU A C 1
ATOM 866 O O . GLU A 1 107 ? 19.765 -8.255 -44.402 1.00 54.66 107 GLU A O 1
ATOM 871 N N . ILE A 1 108 ? 19.974 -10.426 -43.857 1.00 58.53 108 ILE A N 1
ATOM 872 C CA . ILE A 1 108 ? 21.234 -10.266 -43.131 1.00 58.53 108 ILE A CA 1
ATOM 873 C C . ILE A 1 108 ? 22.344 -10.397 -44.170 1.00 58.53 108 ILE A C 1
ATOM 875 O O . ILE A 1 108 ? 22.618 -11.499 -44.639 1.00 58.53 108 ILE A O 1
ATOM 879 N N . ALA A 1 109 ? 22.946 -9.272 -44.544 1.00 63.69 109 ALA A N 1
ATOM 880 C CA . ALA A 1 109 ? 24.127 -9.242 -45.393 1.00 63.69 109 ALA A CA 1
ATOM 881 C C . ALA A 1 109 ? 25.376 -9.067 -44.522 1.00 63.69 109 ALA A C 1
ATOM 883 O O . ALA A 1 109 ? 25.462 -8.135 -43.720 1.00 63.69 109 ALA A O 1
ATOM 884 N N . GLU A 1 110 ? 26.345 -9.966 -44.675 1.00 65.19 110 GLU A N 1
ATOM 885 C CA . GLU A 1 110 ? 27.676 -9.789 -44.100 1.00 65.19 110 GLU A CA 1
ATOM 886 C C . GLU A 1 110 ? 28.462 -8.822 -44.990 1.00 65.19 110 GLU A C 1
ATOM 888 O O . GLU A 1 110 ? 28.689 -9.089 -46.170 1.00 65.19 110 GLU A O 1
ATOM 893 N N . LEU A 1 111 ? 28.843 -7.671 -44.435 1.00 66.81 111 LEU A N 1
ATOM 894 C CA . LEU A 1 111 ? 29.717 -6.723 -45.120 1.00 66.81 111 LEU A CA 1
ATOM 895 C C . LEU A 1 111 ? 31.162 -7.214 -45.028 1.00 66.81 111 LEU A C 1
ATOM 897 O O . LEU A 1 111 ? 31.609 -7.652 -43.967 1.00 66.81 111 LEU A O 1
ATOM 901 N N . ASP A 1 112 ? 31.906 -7.095 -46.123 1.00 75.75 112 ASP A N 1
ATOM 902 C CA . ASP A 1 112 ? 33.346 -7.317 -46.119 1.00 75.75 112 ASP A CA 1
ATOM 903 C C . ASP A 1 112 ? 34.069 -6.216 -45.323 1.00 75.75 112 ASP A C 1
ATOM 905 O O . ASP A 1 112 ? 33.574 -5.094 -45.173 1.00 75.75 112 ASP A O 1
ATOM 909 N N . ASP A 1 113 ? 35.276 -6.520 -44.838 1.00 70.31 113 ASP A N 1
ATOM 910 C CA . ASP A 1 113 ? 36.075 -5.615 -43.998 1.00 70.31 113 ASP A CA 1
ATOM 911 C C . ASP A 1 113 ? 36.256 -4.224 -44.629 1.00 70.31 113 ASP A C 1
ATOM 913 O O . ASP A 1 113 ? 36.260 -3.200 -43.938 1.00 70.31 113 ASP A O 1
ATOM 917 N N . ARG A 1 114 ? 36.372 -4.162 -45.963 1.00 70.50 114 ARG A N 1
ATOM 918 C CA . ARG A 1 114 ? 36.523 -2.900 -46.690 1.00 70.50 114 ARG A CA 1
ATOM 919 C C . ARG A 1 114 ? 35.232 -2.083 -46.657 1.00 70.50 114 ARG A C 1
ATOM 921 O O . ARG A 1 114 ? 35.303 -0.885 -46.371 1.00 70.50 114 ARG A O 1
ATOM 928 N N . SER A 1 115 ? 34.079 -2.705 -46.900 1.00 69.44 115 SER A N 1
ATOM 929 C CA . SER A 1 115 ? 32.775 -2.032 -46.822 1.00 69.44 115 SER A CA 1
ATOM 930 C C . SER A 1 115 ? 32.448 -1.573 -45.402 1.00 69.44 115 SER A C 1
ATOM 932 O O . SER A 1 115 ? 31.929 -0.471 -45.225 1.00 69.44 115 SER A O 1
ATOM 934 N N . TRP A 1 116 ? 32.831 -2.346 -44.380 1.00 68.81 116 TRP A N 1
ATOM 935 C CA . TRP A 1 116 ? 32.704 -1.945 -42.974 1.00 68.81 116 TRP A CA 1
ATOM 936 C C . TRP A 1 116 ? 33.471 -0.659 -42.661 1.00 68.81 116 TRP A C 1
ATOM 938 O O . TRP A 1 116 ? 32.906 0.296 -42.119 1.00 68.81 116 TRP A O 1
ATOM 948 N N . VAL A 1 117 ? 34.749 -0.596 -43.048 1.00 71.69 117 VAL A N 1
ATOM 949 C CA . VAL A 1 117 ? 35.587 0.597 -42.842 1.00 71.69 117 VAL A CA 1
ATOM 950 C C . VAL A 1 117 ? 35.029 1.800 -43.606 1.00 71.69 117 VAL A C 1
ATOM 952 O O . VAL A 1 117 ? 35.044 2.924 -43.097 1.00 71.69 117 VAL A O 1
ATOM 955 N N . GLN A 1 118 ? 34.506 1.581 -44.813 1.00 70.31 118 GLN A N 1
ATOM 956 C CA . GLN A 1 118 ? 33.882 2.633 -45.614 1.00 70.31 118 GLN A CA 1
ATOM 957 C C . GLN A 1 118 ? 32.598 3.173 -44.974 1.00 70.31 118 GLN A C 1
ATOM 959 O O . GLN A 1 118 ? 32.450 4.391 -44.864 1.00 70.31 118 GLN A O 1
ATOM 964 N N . ALA A 1 119 ? 31.701 2.298 -44.513 1.00 71.00 119 ALA A N 1
ATOM 965 C CA . ALA A 1 119 ? 30.462 2.689 -43.845 1.00 71.00 119 ALA A CA 1
ATOM 966 C C . ALA A 1 119 ? 30.745 3.473 -42.556 1.00 71.00 119 ALA A C 1
ATOM 968 O O . ALA A 1 119 ? 30.196 4.558 -42.353 1.00 71.00 119 ALA A O 1
ATOM 969 N N . HIS A 1 120 ? 31.676 2.982 -41.732 1.00 71.88 120 HIS A N 1
ATOM 970 C CA . HIS A 1 120 ? 32.082 3.647 -40.495 1.00 71.88 120 HIS A CA 1
ATOM 971 C C . HIS A 1 120 ? 32.628 5.061 -40.754 1.00 71.88 120 HIS A C 1
ATOM 973 O O . HIS A 1 120 ? 32.221 6.026 -40.105 1.00 71.88 120 HIS A O 1
ATOM 979 N N . ARG A 1 121 ? 33.503 5.217 -41.758 1.00 71.56 121 ARG A N 1
ATOM 980 C CA . ARG A 1 121 ? 34.024 6.532 -42.164 1.00 71.56 121 ARG A CA 1
ATOM 981 C C . ARG A 1 121 ? 32.948 7.463 -42.686 1.00 71.56 121 ARG A C 1
ATOM 983 O O . ARG A 1 121 ? 32.969 8.647 -42.363 1.00 71.56 121 ARG A O 1
ATOM 990 N N . TYR A 1 122 ? 32.027 6.951 -43.496 1.00 72.69 122 TYR A N 1
ATOM 991 C CA . TYR A 1 122 ? 30.964 7.772 -44.052 1.00 72.69 122 TYR A CA 1
ATOM 992 C C . TYR A 1 122 ? 30.097 8.364 -42.937 1.00 72.69 122 TYR A C 1
ATOM 994 O O . TYR A 1 122 ? 29.859 9.570 -42.945 1.00 72.69 122 TYR A O 1
ATOM 1002 N N . VAL A 1 123 ? 29.692 7.551 -41.954 1.00 73.00 123 VAL A N 1
ATOM 1003 C CA . VAL A 1 123 ? 28.904 8.012 -40.799 1.00 73.00 123 VAL A CA 1
ATOM 1004 C C . VAL A 1 123 ? 29.660 9.086 -40.013 1.00 73.00 123 VAL A C 1
ATOM 1006 O O . VAL A 1 123 ? 29.106 10.152 -39.756 1.00 73.00 123 VAL A O 1
ATOM 1009 N N . LEU A 1 124 ? 30.943 8.873 -39.702 1.00 69.12 124 LEU A N 1
ATOM 1010 C CA . LEU A 1 124 ? 31.761 9.868 -38.993 1.00 69.12 124 LEU A CA 1
ATOM 1011 C C . LEU A 1 124 ? 31.886 11.197 -39.750 1.00 69.12 124 LEU A C 1
ATOM 1013 O O . LEU A 1 124 ? 31.878 12.267 -39.141 1.00 69.12 124 LEU A O 1
ATOM 1017 N N . LEU A 1 125 ? 32.003 11.139 -41.078 1.00 67.44 125 LEU A N 1
ATOM 1018 C CA . LEU A 1 125 ? 32.183 12.321 -41.915 1.00 67.44 125 LEU A CA 1
ATOM 1019 C C . LEU A 1 125 ? 30.874 13.041 -42.255 1.00 67.44 125 LEU A C 1
ATOM 1021 O O . LEU A 1 125 ? 30.955 14.189 -42.669 1.00 67.44 125 LEU A O 1
ATOM 1025 N N . HIS A 1 126 ? 29.700 12.433 -42.060 1.00 68.50 126 HIS A N 1
ATOM 1026 C CA . HIS A 1 126 ? 28.411 13.010 -42.479 1.00 68.50 126 HIS A CA 1
ATOM 1027 C C . HIS A 1 126 ? 27.363 13.110 -41.358 1.00 68.50 126 HIS A C 1
ATOM 1029 O O . HIS A 1 126 ? 26.230 13.489 -41.630 1.00 68.50 126 HIS A O 1
ATOM 1035 N N . HIS A 1 127 ? 27.714 12.803 -40.104 1.00 67.81 127 HIS A N 1
ATOM 1036 C CA . HIS A 1 127 ? 26.808 12.968 -38.965 1.00 67.81 127 HIS A CA 1
ATOM 1037 C C . HIS A 1 127 ? 26.895 14.379 -38.359 1.00 67.81 127 HIS A C 1
ATOM 1039 O O . HIS A 1 127 ? 27.959 14.802 -37.896 1.00 67.81 127 HIS A O 1
ATOM 1045 N N . ASP A 1 128 ? 25.758 15.076 -38.289 1.00 66.19 128 ASP A N 1
ATOM 1046 C CA . ASP A 1 128 ? 25.662 16.481 -37.859 1.00 66.19 128 ASP A CA 1
ATOM 1047 C C . ASP A 1 128 ? 26.223 16.724 -36.446 1.00 66.19 128 ASP A C 1
ATOM 1049 O O . ASP A 1 128 ? 26.850 17.746 -36.176 1.00 66.19 128 ASP A O 1
ATOM 1053 N N . SER A 1 129 ? 26.064 15.762 -35.529 1.00 62.56 129 SER A N 1
ATOM 1054 C CA . SER A 1 129 ? 26.561 15.898 -34.148 1.00 62.56 129 SER A CA 1
ATOM 1055 C C . SER A 1 129 ? 28.087 15.787 -34.004 1.00 62.56 129 SER A C 1
ATOM 1057 O O . SER A 1 129 ? 28.609 16.088 -32.934 1.00 62.56 129 SER A O 1
ATOM 1059 N N . ILE A 1 130 ? 28.806 15.342 -35.043 1.00 65.00 130 ILE A N 1
ATOM 1060 C CA . ILE A 1 130 ? 30.263 15.090 -35.011 1.00 65.00 130 ILE A CA 1
ATOM 1061 C C . ILE A 1 130 ? 31.033 16.147 -35.834 1.00 65.00 130 ILE A C 1
ATOM 1063 O O . ILE A 1 130 ? 32.262 16.188 -35.809 1.00 65.00 130 ILE A O 1
ATOM 1067 N N . GLU A 1 131 ? 30.326 17.086 -36.477 1.00 63.78 131 GLU A N 1
ATOM 1068 C CA . GLU A 1 131 ? 30.871 18.274 -37.159 1.00 63.78 131 GLU A CA 1
ATOM 1069 C C . GLU A 1 131 ? 32.091 18.928 -36.470 1.00 63.78 131 GLU A C 1
ATOM 1071 O O . GLU A 1 131 ? 33.118 19.114 -37.133 1.00 63.78 131 GLU A O 1
ATOM 1076 N N . PRO A 1 132 ? 32.070 19.235 -35.153 1.00 66.25 132 PRO A N 1
ATOM 1077 C CA . PRO A 1 132 ? 33.208 19.888 -34.502 1.00 66.25 132 PRO A CA 1
ATOM 1078 C C . PRO A 1 132 ? 34.475 19.017 -34.430 1.00 66.25 132 PRO A C 1
ATOM 1080 O O . PRO A 1 132 ? 35.579 19.559 -34.389 1.00 66.25 132 PRO A O 1
ATOM 1083 N N . LEU A 1 133 ? 34.345 17.686 -34.455 1.00 63.84 133 LEU A N 1
ATOM 1084 C CA . LEU A 1 133 ? 35.464 16.735 -34.394 1.00 63.84 133 LEU A CA 1
ATOM 1085 C C . LEU A 1 133 ? 35.989 16.342 -35.784 1.00 63.84 133 LEU A C 1
ATOM 1087 O O . LEU A 1 133 ? 37.094 15.809 -35.902 1.00 63.84 133 LEU A O 1
ATOM 1091 N N . ARG A 1 134 ? 35.247 16.661 -36.853 1.00 65.69 134 ARG A N 1
ATOM 1092 C CA . ARG A 1 134 ? 35.588 16.300 -38.239 1.00 65.69 134 ARG A CA 1
ATOM 1093 C C . ARG A 1 134 ? 36.978 16.790 -38.654 1.00 65.69 134 ARG A C 1
ATOM 1095 O O . ARG A 1 134 ? 37.701 16.079 -39.346 1.00 65.69 134 ARG A O 1
ATOM 1102 N N . LYS A 1 135 ? 37.379 17.984 -38.206 1.00 65.06 135 LYS A N 1
ATOM 1103 C CA . LYS A 1 135 ? 38.691 18.570 -38.537 1.00 65.06 135 LYS A CA 1
ATOM 1104 C C . LYS A 1 135 ? 39.864 17.758 -37.978 1.00 65.06 135 LYS A C 1
ATOM 1106 O O . LYS A 1 135 ? 40.845 17.577 -38.689 1.00 65.06 135 LYS A O 1
ATOM 1111 N N . GLN A 1 136 ? 39.740 17.226 -36.762 1.00 65.81 136 GLN A N 1
ATOM 1112 C CA . GLN A 1 136 ? 40.786 16.405 -36.137 1.00 65.81 136 GLN A CA 1
ATOM 1113 C C . GLN A 1 136 ? 40.896 15.022 -36.787 1.00 65.81 136 GLN A C 1
ATOM 1115 O O . GLN A 1 136 ? 41.998 14.518 -36.980 1.00 65.81 136 GLN A O 1
ATOM 1120 N N . VAL A 1 137 ? 39.762 14.430 -37.175 1.00 63.28 137 VAL A N 1
ATOM 1121 C CA . VAL A 1 137 ? 39.740 13.142 -37.887 1.00 63.28 137 VAL A CA 1
ATOM 1122 C C . VAL A 1 137 ? 40.412 13.267 -39.261 1.00 63.28 137 VAL A C 1
ATOM 1124 O O . VAL A 1 137 ? 41.236 12.430 -39.617 1.00 63.28 137 VAL A O 1
ATOM 1127 N N . LEU A 1 138 ? 40.137 14.352 -39.996 1.00 63.41 138 LEU A N 1
ATOM 1128 C CA . LEU A 1 138 ? 40.778 14.639 -41.286 1.00 63.41 138 LEU A CA 1
ATOM 1129 C C . LEU A 1 138 ? 42.284 14.930 -41.157 1.00 63.41 138 LEU A C 1
ATOM 1131 O O . LEU A 1 138 ? 43.054 14.580 -42.051 1.00 63.41 138 LEU A O 1
ATOM 1135 N N . GLU A 1 139 ? 42.718 15.564 -40.062 1.00 64.06 139 GLU A N 1
ATOM 1136 C CA . GLU A 1 139 ? 44.143 15.745 -39.761 1.00 64.06 139 GLU A CA 1
ATOM 1137 C C . GLU A 1 139 ? 44.833 14.412 -39.474 1.00 64.06 139 GLU A C 1
ATOM 1139 O O . GLU A 1 139 ? 45.896 14.159 -40.035 1.00 64.06 139 GLU A O 1
ATOM 1144 N N . PHE A 1 140 ? 44.222 13.537 -38.670 1.00 60.78 140 PHE A N 1
ATOM 1145 C CA . PHE A 1 140 ? 44.771 12.218 -38.351 1.00 60.78 140 PHE A CA 1
ATOM 1146 C C . PHE A 1 140 ? 44.915 11.328 -39.598 1.00 60.78 140 PHE A C 1
ATOM 1148 O O . PHE A 1 140 ? 45.963 10.711 -39.802 1.00 60.78 140 PHE A O 1
ATOM 1155 N N . ASP A 1 141 ? 43.914 11.332 -40.484 1.00 58.16 141 ASP A N 1
ATOM 1156 C CA . ASP A 1 141 ? 43.952 10.589 -41.752 1.00 58.16 141 ASP A CA 1
ATOM 1157 C C . ASP A 1 141 ? 45.086 11.063 -42.681 1.00 58.16 141 ASP A C 1
ATOM 1159 O O . ASP A 1 141 ? 45.637 10.270 -43.442 1.00 58.16 141 ASP A O 1
ATOM 1163 N N . LYS A 1 142 ? 45.507 12.331 -42.589 1.00 57.38 142 LYS A N 1
ATOM 1164 C CA . LYS A 1 142 ? 46.589 12.891 -43.416 1.00 57.38 142 LYS A CA 1
ATOM 1165 C C . LYS A 1 142 ? 47.976 12.331 -43.070 1.00 57.38 142 LYS A C 1
ATOM 1167 O O . LYS A 1 142 ? 48.854 12.321 -43.931 1.00 57.38 142 LYS A O 1
ATOM 1172 N N . TYR A 1 143 ? 48.179 11.883 -41.830 1.00 55.19 143 TYR A N 1
ATOM 1173 C CA . TYR A 1 143 ? 49.444 11.303 -41.353 1.00 55.19 143 TYR A CA 1
ATOM 1174 C C . TYR A 1 143 ? 49.480 9.774 -41.453 1.00 55.19 143 TYR A C 1
ATOM 1176 O O . TYR A 1 143 ? 50.549 9.174 -41.334 1.00 55.19 143 TYR A O 1
ATOM 1184 N N . SER A 1 144 ? 48.333 9.136 -41.689 1.00 51.31 144 SER A N 1
ATOM 1185 C CA . SER A 1 144 ? 48.242 7.690 -41.847 1.00 51.31 144 SER A CA 1
ATOM 1186 C C . SER A 1 144 ? 48.383 7.301 -43.317 1.00 51.31 144 SER A C 1
ATOM 1188 O O . SER A 1 144 ? 47.407 7.137 -44.044 1.00 51.31 144 SER A O 1
ATOM 1190 N N . SER A 1 145 ? 49.621 7.077 -43.764 1.00 50.75 145 SER A N 1
ATOM 1191 C CA . SER A 1 145 ? 49.931 6.550 -45.106 1.00 50.75 145 SER A CA 1
ATOM 1192 C C . SER A 1 145 ? 49.348 5.150 -45.388 1.00 50.75 145 SER A C 1
ATOM 1194 O O . SER A 1 145 ? 49.529 4.621 -46.481 1.00 50.75 145 SER A O 1
ATOM 1196 N N . PHE A 1 146 ? 48.682 4.526 -44.410 1.00 44.72 146 PHE A N 1
ATOM 1197 C CA . PHE A 1 146 ? 48.156 3.160 -44.474 1.00 44.72 146 PHE A CA 1
ATOM 1198 C C . PHE A 1 146 ? 46.689 3.063 -44.900 1.00 44.72 146 PHE A C 1
ATOM 1200 O O . PHE A 1 146 ? 46.176 1.964 -45.101 1.00 44.72 146 PHE A O 1
ATOM 1207 N N . LEU A 1 147 ? 45.996 4.189 -45.049 1.00 45.41 147 LEU A N 1
ATOM 1208 C CA . LEU A 1 147 ? 44.575 4.195 -45.351 1.00 45.41 147 LEU A CA 1
ATOM 1209 C C . LEU A 1 147 ? 44.354 4.837 -46.714 1.00 45.41 147 LEU A C 1
ATOM 1211 O O . LEU A 1 147 ? 44.416 6.050 -46.866 1.00 45.41 147 LEU A O 1
ATOM 1215 N N . PHE A 1 148 ? 44.140 3.957 -47.694 1.00 44.97 148 PHE A N 1
ATOM 1216 C CA . PHE A 1 148 ? 43.634 4.202 -49.044 1.00 44.97 148 PHE A CA 1
ATOM 1217 C C . PHE A 1 148 ? 43.024 5.603 -49.194 1.00 44.97 148 PHE A C 1
ATOM 1219 O O . PHE A 1 148 ? 42.019 5.898 -48.544 1.00 44.97 148 PHE A O 1
ATOM 1226 N N . VAL A 1 149 ? 43.646 6.448 -50.028 1.00 46.75 149 VAL A N 1
ATOM 1227 C CA . VAL A 1 149 ? 43.157 7.789 -50.380 1.00 46.75 149 VAL A CA 1
ATOM 1228 C C . VAL A 1 149 ? 41.668 7.682 -50.688 1.00 46.75 149 VAL A C 1
ATOM 1230 O O . VAL A 1 149 ? 41.284 7.130 -51.717 1.00 46.75 149 VAL A O 1
ATOM 1233 N N . TRP A 1 150 ? 40.825 8.170 -49.777 1.00 45.94 150 TRP A N 1
ATOM 1234 C CA . TRP A 1 150 ? 39.388 8.204 -49.992 1.00 45.94 150 TRP A CA 1
ATOM 1235 C C . TRP A 1 150 ? 39.111 9.276 -51.043 1.00 45.94 150 TRP A C 1
ATOM 1237 O O . TRP A 1 150 ? 38.932 10.455 -50.747 1.00 45.94 150 TRP A O 1
ATOM 1247 N N . SER A 1 151 ? 39.118 8.874 -52.310 1.00 48.53 151 SER A N 1
ATOM 1248 C CA . SER A 1 151 ? 38.386 9.611 -53.322 1.00 48.53 151 SER A CA 1
ATOM 1249 C C . SER A 1 151 ? 36.927 9.303 -53.023 1.00 48.53 151 SER A C 1
ATOM 1251 O O . SER A 1 151 ? 36.537 8.144 -53.111 1.00 48.53 151 SER A O 1
ATOM 1253 N N . GLY A 1 152 ? 36.100 10.285 -52.659 1.00 50.69 152 GLY A N 1
ATOM 1254 C CA . GLY A 1 152 ? 34.663 10.086 -52.371 1.00 50.69 152 GLY A CA 1
ATOM 1255 C C . GLY A 1 152 ? 33.835 9.431 -53.498 1.00 50.69 152 GLY A C 1
ATOM 1256 O O . GLY A 1 152 ? 32.616 9.339 -53.402 1.00 50.69 152 GLY A O 1
ATOM 1257 N N . LYS A 1 153 ? 34.498 8.977 -54.566 1.00 51.75 153 LYS A N 1
ATOM 1258 C CA . LYS A 1 153 ? 34.025 8.136 -55.662 1.00 51.75 153 LYS A CA 1
ATOM 1259 C C . LYS A 1 153 ? 33.949 6.638 -55.314 1.00 51.75 153 LYS A C 1
ATOM 1261 O O . LYS A 1 153 ? 33.257 5.925 -56.025 1.00 51.75 153 LYS A O 1
ATOM 1266 N N . ASP A 1 154 ? 34.595 6.178 -54.237 1.00 52.38 154 ASP A N 1
ATOM 1267 C CA . ASP A 1 154 ? 34.698 4.745 -53.886 1.00 52.38 154 ASP A CA 1
ATOM 1268 C C . ASP A 1 154 ? 33.603 4.235 -52.926 1.00 52.38 154 ASP A C 1
ATOM 1270 O O . ASP A 1 154 ? 33.661 3.092 -52.469 1.00 52.38 154 ASP A O 1
ATOM 1274 N N . VAL A 1 155 ? 32.614 5.066 -52.580 1.00 57.09 155 VAL A N 1
ATOM 1275 C CA . VAL A 1 155 ? 31.482 4.648 -51.736 1.00 57.09 155 VAL A CA 1
ATOM 1276 C C . VAL A 1 155 ? 30.389 4.076 -52.634 1.00 57.09 155 VAL A C 1
ATOM 1278 O O . VAL A 1 155 ? 29.762 4.830 -53.384 1.00 57.09 155 VAL A O 1
ATOM 1281 N N . ASN A 1 156 ? 30.164 2.762 -52.541 1.00 61.47 156 ASN A N 1
ATOM 1282 C CA . ASN A 1 156 ? 29.053 2.086 -53.212 1.00 61.47 156 ASN A CA 1
ATOM 1283 C C . ASN A 1 156 ? 27.719 2.747 -52.808 1.00 61.47 156 ASN A C 1
ATOM 1285 O O . ASN A 1 156 ? 27.540 3.153 -51.655 1.00 61.47 156 ASN A O 1
ATOM 1289 N N . ASP A 1 157 ? 26.785 2.870 -53.748 1.00 63.84 157 ASP A N 1
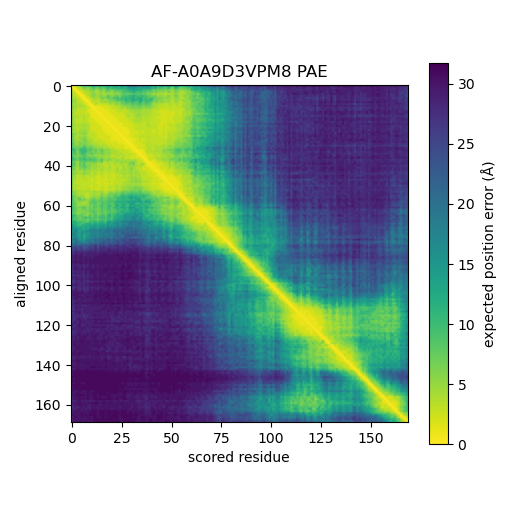ATOM 1290 C CA . ASP A 1 157 ? 25.491 3.524 -53.523 1.00 63.84 157 ASP A CA 1
ATOM 1291 C C . ASP A 1 157 ? 24.674 2.829 -52.421 1.00 63.84 157 ASP A C 1
ATOM 1293 O O . ASP A 1 157 ? 23.922 3.483 -51.700 1.00 63.84 157 ASP A O 1
ATOM 1297 N N . GLU A 1 158 ? 24.918 1.538 -52.201 1.00 59.56 158 GLU A N 1
ATOM 1298 C CA . GLU A 1 158 ? 24.365 0.754 -51.093 1.00 59.56 158 GLU A CA 1
ATOM 1299 C C . GLU A 1 158 ? 24.838 1.253 -49.712 1.00 59.56 158 GLU A C 1
ATOM 1301 O O . GLU A 1 158 ? 24.040 1.402 -48.789 1.00 59.56 158 GLU A O 1
ATOM 1306 N N . ILE A 1 159 ? 26.114 1.635 -49.577 1.00 62.47 159 ILE A N 1
ATOM 1307 C CA . ILE A 1 159 ? 26.676 2.197 -48.334 1.00 62.47 159 ILE A CA 1
ATOM 1308 C C . ILE A 1 159 ? 26.132 3.613 -48.091 1.00 62.47 159 ILE A C 1
ATOM 1310 O O . ILE A 1 159 ? 25.804 3.975 -46.956 1.00 62.47 159 ILE A O 1
ATOM 1314 N N . LYS A 1 160 ? 25.971 4.418 -49.154 1.00 63.25 160 LYS A N 1
ATOM 1315 C CA . LYS A 1 160 ? 25.306 5.731 -49.050 1.00 63.25 160 LYS A CA 1
ATOM 1316 C C . LYS A 1 160 ? 23.866 5.576 -48.575 1.00 63.25 160 LYS A C 1
ATOM 1318 O O . LYS A 1 160 ? 23.431 6.350 -47.732 1.00 63.25 160 LYS A O 1
ATOM 1323 N N . TRP A 1 161 ? 23.150 4.572 -49.075 1.00 61.81 161 TRP A N 1
ATOM 1324 C CA . TRP A 1 161 ? 21.783 4.291 -48.652 1.00 61.81 161 TRP A CA 1
ATOM 1325 C C . TRP A 1 161 ? 21.710 3.863 -47.177 1.00 61.81 161 TRP A C 1
ATOM 1327 O O . TRP A 1 161 ? 20.944 4.446 -46.412 1.00 61.81 16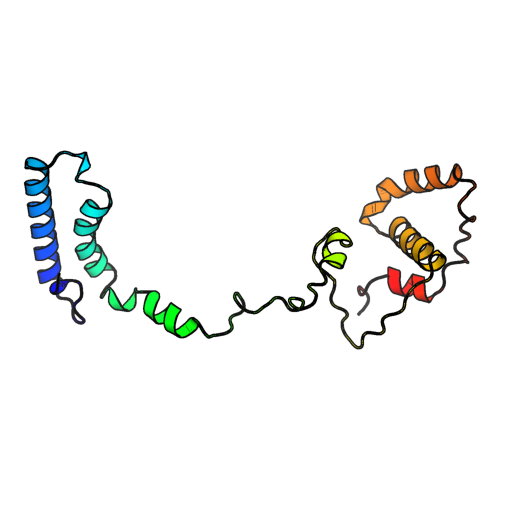1 TRP A O 1
ATOM 1337 N N . LEU A 1 162 ? 22.568 2.933 -46.741 1.00 59.22 162 LEU A N 1
ATOM 1338 C CA . LEU A 1 162 ? 22.610 2.449 -45.351 1.00 59.22 162 LEU A CA 1
ATOM 1339 C C . LEU A 1 162 ? 22.940 3.553 -44.334 1.00 59.22 162 LEU A C 1
ATOM 1341 O O . LEU A 1 162 ? 22.401 3.582 -43.229 1.00 59.22 162 LEU A O 1
ATOM 1345 N N . SER A 1 163 ? 23.822 4.478 -44.707 1.00 57.09 163 SER A N 1
ATOM 1346 C CA . SER A 1 163 ? 24.302 5.548 -43.824 1.00 57.09 163 SER A CA 1
ATOM 1347 C C . SER A 1 163 ? 23.343 6.729 -43.641 1.00 57.09 163 SER A C 1
ATOM 1349 O O . SER A 1 163 ? 23.490 7.483 -42.681 1.00 57.09 163 SER A O 1
ATOM 1351 N N . GLN A 1 164 ? 22.367 6.910 -44.536 1.00 58.03 164 GLN A N 1
ATOM 1352 C CA . GLN A 1 164 ? 21.401 8.013 -44.453 1.00 58.03 164 GLN A CA 1
ATOM 1353 C C . GLN A 1 164 ? 20.320 7.785 -43.388 1.00 58.03 164 GLN A C 1
ATOM 1355 O O . GLN A 1 164 ? 19.630 8.733 -43.011 1.00 58.03 164 GLN A O 1
ATOM 1360 N N . GLY A 1 165 ? 20.202 6.559 -42.864 1.00 52.44 165 GLY A N 1
ATOM 1361 C CA . GLY A 1 165 ? 19.179 6.191 -41.891 1.00 52.44 165 GLY A CA 1
ATOM 1362 C C . GLY A 1 165 ? 17.750 6.353 -42.430 1.00 52.44 165 GLY A C 1
ATOM 1363 O O . GLY A 1 165 ? 17.488 6.980 -43.453 1.00 52.44 165 GLY A O 1
ATOM 1364 N N . LEU A 1 166 ? 16.777 5.795 -41.714 1.00 46.44 166 LEU A N 1
ATOM 1365 C CA . LEU A 1 166 ? 15.351 5.793 -42.079 1.00 46.44 166 LEU A CA 1
ATOM 1366 C C . LEU A 1 166 ? 14.653 7.175 -42.019 1.00 46.44 166 LEU A C 1
ATOM 1368 O O . LEU A 1 166 ? 13.430 7.236 -42.047 1.00 46.44 166 LEU A O 1
ATOM 1372 N N . ASN A 1 167 ? 15.378 8.299 -41.986 1.00 43.84 167 ASN A N 1
ATOM 1373 C CA . ASN A 1 167 ? 14.807 9.653 -41.862 1.00 43.84 167 ASN A CA 1
ATOM 1374 C C . ASN A 1 167 ? 14.188 10.208 -43.170 1.00 43.84 167 ASN A C 1
ATOM 1376 O O . ASN A 1 167 ? 14.097 11.423 -43.353 1.00 43.84 167 ASN A O 1
ATOM 1380 N N . ARG A 1 168 ? 13.769 9.343 -44.103 1.00 40.88 168 ARG A N 1
ATOM 1381 C CA . ARG A 1 168 ? 13.142 9.722 -45.386 1.00 40.88 168 ARG A CA 1
ATOM 1382 C C . ARG A 1 168 ? 11.960 8.830 -45.794 1.00 40.88 168 ARG A C 1
ATOM 1384 O O . ARG A 1 168 ? 11.784 8.552 -46.980 1.00 40.88 168 ARG A O 1
ATOM 1391 N N . ILE A 1 169 ? 11.134 8.420 -44.833 1.00 33.41 169 ILE A N 1
ATOM 1392 C CA . ILE A 1 169 ? 9.766 7.933 -45.085 1.00 33.41 169 ILE A CA 1
ATOM 1393 C C . ILE A 1 169 ? 8.821 8.623 -44.107 1.00 33.41 169 ILE A C 1
ATOM 1395 O O . ILE A 1 169 ? 9.180 8.682 -42.911 1.00 33.41 169 ILE A O 1
#

Secondary structure (DSSP, 8-state):
-TTTS-SS--HHHHHHHHHHHHHHHHHHHTTS-GGG--HHHHHHHHHHHHHHHH--GGGG-SHHHHHHHTTS--TTTSPPTTTT---TTTTTT-SSS-PPPPSS----PPPPHHHHHHHHHHHHHH-GGGGGGHHHHHHHHHH-TTS----TT-S-HHHHHHHTTTTT-

Sequence (169 aa):
MKAICGKVLNAEELEKVQDRAALILCNLEKIFPPSFFTIMVHLLIHLPHEVILGGPVFFRWMYPIERYLEDVQTRLNRPSRNAGITNHNLAETYLFQSYGEPIGKVEIAELDDRSWVQAHRYVLLHHDSIEPLRKQVLEFDKYSSFLFVWSGKDVNDEIKWLSQGLNRI

Solvent-accessible surface area (backbone atoms only — not comparable to full-atom values): 10949 Å² total; per-residue (Å²): 112,70,73,65,74,29,95,70,75,55,67,74,58,35,52,57,48,32,56,50,44,49,53,51,51,61,55,46,58,77,74,46,62,76,85,73,66,39,72,75,60,57,48,64,50,47,50,41,58,51,34,68,77,68,40,52,56,77,83,72,50,59,63,68,57,49,65,70,44,66,87,51,85,40,94,83,74,47,75,60,98,59,67,82,71,68,57,75,77,54,61,78,73,37,96,54,87,66,81,82,81,79,92,66,90,84,77,91,75,86,73,53,75,67,55,48,55,50,43,56,50,50,42,57,74,69,38,80,92,37,57,88,54,41,64,59,55,57,53,54,55,72,73,41,92,84,59,76,83,79,54,89,80,76,64,53,70,66,48,58,57,67,64,62,54,82,86,82,120

Foldseek 3Di:
DCQQQDPDHDLVVLVVVLVVLVVVVVVVPVVDPPVVPDPVSVVVSCSSVCCVVVPHPVVVDCVVVCVVCVPPDDPVPDDDPCNVVPPVVVCVVDPDSDDDDDDDDDDDDDDDPVLVVVLVVVLCCPPPVNVVVNVVVVVVVVPPPPDPDCPVVPHDVVSVVVNVPPPPD